Protein AF-J3P6S5-F1 (afdb_monomer)

Structure (mmCIF, N/CA/C/O backbone):
data_AF-J3P6S5-F1
#
_entry.id   AF-J3P6S5-F1
#
loop_
_atom_site.group_PDB
_atom_site.id
_atom_site.type_symbol
_atom_site.label_atom_id
_atom_site.label_alt_id
_atom_site.label_comp_id
_atom_site.label_asym_id
_atom_site.label_entity_id
_atom_site.label_seq_id
_atom_site.pdbx_PDB_ins_code
_atom_site.Cartn_x
_atom_site.Cartn_y
_atom_site.Cartn_z
_atom_site.occupancy
_atom_site.B_iso_or_equiv
_atom_site.auth_seq_id
_atom_site.auth_comp_id
_atom_site.auth_asym_id
_atom_site.auth_atom_id
_atom_site.pdbx_PDB_model_num
ATOM 1 N N . MET A 1 1 ? -46.035 31.798 -16.413 1.00 33.97 1 MET A N 1
ATOM 2 C CA . MET A 1 1 ? -45.509 31.320 -15.110 1.00 33.97 1 MET A CA 1
ATOM 3 C C . MET A 1 1 ? -45.349 29.802 -15.171 1.00 33.97 1 MET A C 1
ATOM 5 O O . MET A 1 1 ? -45.757 29.226 -16.171 1.00 33.97 1 MET A O 1
ATOM 9 N N . ALA A 1 2 ? -44.680 29.193 -14.188 1.00 35.84 2 ALA A N 1
ATOM 10 C CA . ALA A 1 2 ? -44.189 27.807 -14.228 1.00 35.84 2 ALA A CA 1
ATOM 11 C C . ALA A 1 2 ? -45.284 26.715 -14.305 1.00 35.84 2 ALA A C 1
ATOM 13 O O . ALA A 1 2 ? -46.442 26.973 -13.989 1.00 35.84 2 ALA A O 1
ATOM 14 N N . GLY A 1 3 ? -44.891 25.486 -14.673 1.00 32.38 3 GLY A N 1
ATOM 15 C CA . GLY A 1 3 ? -45.773 24.309 -14.707 1.00 32.38 3 GLY A CA 1
ATOM 16 C C . GLY A 1 3 ? -45.040 23.020 -15.103 1.00 32.38 3 GLY A C 1
ATOM 17 O O . GLY A 1 3 ? -45.041 22.636 -16.267 1.00 32.38 3 GLY A O 1
ATOM 18 N N . ASN A 1 4 ? -44.372 22.380 -14.140 1.00 37.88 4 ASN A N 1
ATOM 19 C CA . ASN A 1 4 ? -43.503 21.216 -14.348 1.00 37.88 4 ASN A CA 1
ATOM 20 C C . ASN A 1 4 ? -44.242 19.888 -14.646 1.00 37.88 4 ASN A C 1
ATOM 22 O O . ASN A 1 4 ? -45.211 19.548 -13.982 1.00 37.88 4 ASN A O 1
ATOM 26 N N . GLN A 1 5 ? -43.630 19.110 -15.548 1.00 38.53 5 GLN A N 1
ATOM 27 C CA . GLN A 1 5 ? -43.310 17.671 -15.445 1.00 38.53 5 GLN A CA 1
ATOM 28 C C . GLN A 1 5 ? -44.397 16.564 -15.360 1.00 38.53 5 GLN A C 1
ATOM 30 O O . GLN A 1 5 ? -45.197 16.457 -14.440 1.00 38.53 5 GLN A O 1
ATOM 35 N N . SER A 1 6 ? -44.219 15.612 -16.291 1.00 41.16 6 SER A N 1
ATOM 36 C CA . SER A 1 6 ? -44.275 14.143 -16.137 1.00 41.16 6 SER A CA 1
ATOM 37 C C . SER A 1 6 ? -45.521 13.462 -15.554 1.00 41.16 6 SER A C 1
ATOM 39 O O . SER A 1 6 ? -45.708 13.368 -14.341 1.00 41.16 6 SER A O 1
ATOM 41 N N . GLN A 1 7 ? -46.254 12.764 -16.428 1.00 39.69 7 GLN A N 1
ATOM 42 C CA . GLN A 1 7 ? -47.112 11.651 -16.029 1.00 39.69 7 GLN A CA 1
ATOM 43 C C . GLN A 1 7 ? -46.385 10.296 -16.097 1.00 39.69 7 GLN A C 1
ATOM 45 O O . GLN A 1 7 ? -46.046 9.812 -17.172 1.00 39.69 7 GLN A O 1
ATOM 50 N N . ARG A 1 8 ? -46.368 9.649 -14.926 1.00 37.25 8 ARG A N 1
ATOM 51 C CA . ARG A 1 8 ? -46.462 8.19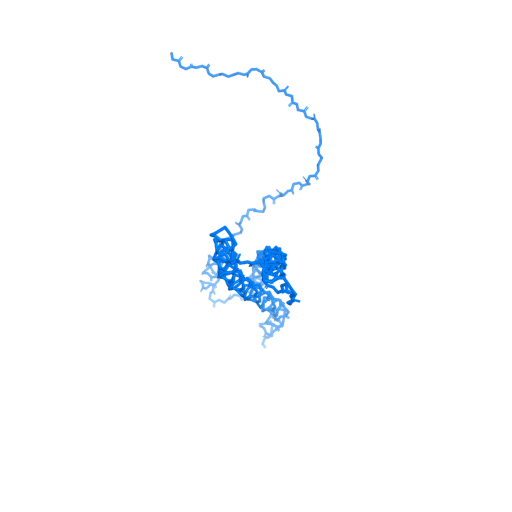9 -14.668 1.00 37.25 8 ARG A CA 1
ATOM 52 C C . ARG A 1 8 ? -45.214 7.297 -14.764 1.00 37.25 8 ARG A C 1
ATOM 54 O O . ARG A 1 8 ? -44.289 7.567 -15.522 1.00 37.25 8 ARG A O 1
ATOM 61 N N . PRO A 1 9 ? -45.188 6.226 -13.935 1.00 42.81 9 PRO A N 1
ATOM 62 C CA . PRO A 1 9 ? -43.968 5.507 -13.589 1.00 42.81 9 PRO A CA 1
ATOM 63 C C . PRO A 1 9 ? -43.770 4.224 -14.405 1.00 42.81 9 PRO A C 1
ATOM 65 O O . PRO A 1 9 ? -44.716 3.649 -14.945 1.00 42.81 9 PRO A O 1
ATOM 68 N N . ARG A 1 10 ? -42.541 3.703 -14.367 1.00 39.81 10 ARG A N 1
ATOM 69 C CA . ARG A 1 10 ? -42.271 2.266 -14.479 1.00 39.81 10 ARG A CA 1
ATOM 70 C C . ARG A 1 10 ? -41.490 1.840 -13.239 1.00 39.81 10 ARG A C 1
ATOM 72 O O . ARG A 1 10 ? -40.528 2.495 -12.860 1.00 39.81 10 ARG A O 1
ATOM 79 N N . HIS A 1 11 ? -41.972 0.792 -12.592 1.00 29.95 11 HIS A N 1
ATOM 80 C CA . HIS A 1 11 ? -41.479 0.234 -11.335 1.00 29.95 11 HIS A CA 1
ATOM 81 C C . HIS A 1 11 ? -41.239 -1.272 -11.547 1.00 29.95 11 HIS A C 1
ATOM 83 O O . HIS A 1 11 ? -41.754 -1.793 -12.537 1.00 29.95 11 HIS A O 1
ATOM 89 N N . VAL A 1 12 ? -40.562 -1.941 -1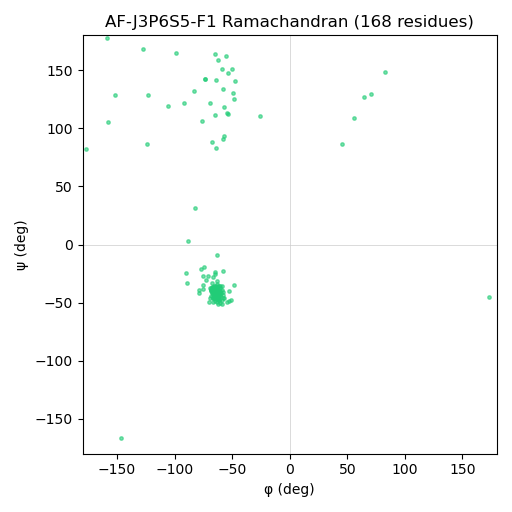0.595 1.00 40.75 12 VAL A N 1
ATOM 90 C CA . VAL A 1 12 ? -40.363 -3.414 -10.522 1.00 40.75 12 VAL A CA 1
ATOM 91 C C . VAL A 1 12 ? -39.410 -3.962 -11.613 1.00 40.75 12 VAL A C 1
ATOM 93 O O . VAL A 1 12 ? -39.599 -3.668 -12.786 1.00 40.75 12 VAL A O 1
ATOM 96 N N . GLU A 1 13 ? -38.365 -4.768 -11.386 1.00 34.19 13 GLU A N 1
ATOM 97 C CA . GLU A 1 13 ? -37.567 -5.242 -10.225 1.00 34.19 13 GLU A CA 1
ATOM 98 C C . GLU A 1 13 ? -36.196 -5.722 -10.803 1.00 34.19 13 GLU A C 1
ATOM 100 O O . GLU A 1 13 ? -36.025 -5.668 -12.020 1.00 34.19 13 GLU A O 1
ATOM 105 N N . SER A 1 14 ? -35.149 -6.197 -10.110 1.00 38.34 14 SER A N 1
ATOM 106 C CA . SER A 1 14 ? -34.817 -6.513 -8.697 1.00 38.34 14 SER A CA 1
ATOM 107 C C . SER A 1 14 ? -33.291 -6.196 -8.511 1.00 38.34 14 SER A C 1
ATOM 109 O O . SER A 1 14 ? -32.736 -5.527 -9.380 1.00 38.34 14 SER A O 1
ATOM 111 N N . SER A 1 15 ? -32.492 -6.557 -7.491 1.00 34.91 15 SER A N 1
ATOM 112 C CA . SER A 1 15 ? -32.623 -7.476 -6.347 1.00 34.91 15 SER A CA 1
ATOM 113 C C . SER A 1 15 ? -31.774 -7.051 -5.138 1.00 34.91 15 SER A C 1
ATOM 115 O O . SER A 1 15 ? -30.561 -6.900 -5.250 1.00 34.91 15 SER A O 1
ATOM 117 N N . VAL A 1 16 ? -32.425 -6.989 -3.973 1.00 38.12 16 VAL A N 1
ATOM 118 C CA . VAL A 1 16 ? -31.892 -7.346 -2.642 1.00 38.12 16 VAL A CA 1
ATOM 119 C C . VAL A 1 16 ? -30.485 -6.828 -2.280 1.00 38.12 16 VAL A C 1
ATOM 121 O O . VAL A 1 16 ? -29.503 -7.564 -2.284 1.00 38.12 16 VAL A O 1
ATOM 124 N N . LEU A 1 17 ? -30.441 -5.603 -1.757 1.00 31.17 17 LEU A N 1
ATOM 125 C CA . LEU A 1 17 ? -29.806 -5.393 -0.454 1.00 31.17 17 LEU A CA 1
ATOM 126 C C . LEU A 1 17 ? -30.953 -5.167 0.542 1.00 31.17 17 LEU A C 1
ATOM 128 O O . LEU A 1 17 ? -31.754 -4.257 0.310 1.00 31.17 17 LEU A O 1
ATOM 132 N N . PRO A 1 18 ? -31.120 -6.001 1.586 1.00 38.16 18 PRO A N 1
ATOM 133 C CA . PRO A 1 18 ? -32.135 -5.739 2.595 1.00 38.16 18 PRO A CA 1
ATOM 134 C C . PRO A 1 18 ? -31.773 -4.441 3.314 1.00 38.16 18 PRO A C 1
ATOM 136 O O . PRO A 1 18 ? -30.595 -4.180 3.545 1.00 38.16 18 PRO A O 1
ATOM 139 N N . ASN A 1 19 ? -32.799 -3.651 3.634 1.00 34.50 19 ASN A N 1
ATOM 140 C CA . ASN A 1 19 ? -32.717 -2.370 4.331 1.00 34.50 19 ASN A CA 1
ATOM 141 C C . ASN A 1 19 ? -31.476 -2.248 5.229 1.00 34.50 19 ASN A C 1
ATOM 143 O O . ASN A 1 19 ? -31.433 -2.836 6.313 1.00 34.50 19 ASN A O 1
ATOM 147 N N . LEU A 1 20 ? -30.539 -1.385 4.823 1.00 33.12 20 LEU A N 1
ATOM 148 C CA . LEU A 1 20 ? -29.822 -0.567 5.792 1.00 33.12 20 LEU A CA 1
ATOM 149 C C . LEU A 1 20 ? -30.901 0.216 6.537 1.00 33.12 20 LEU A C 1
ATOM 151 O O . LEU A 1 20 ? -31.353 1.270 6.088 1.00 33.12 20 LEU A O 1
ATOM 155 N N . LEU A 1 21 ? -31.373 -0.364 7.641 1.00 36.84 21 LEU A N 1
ATOM 156 C CA . LEU A 1 21 ? -32.022 0.400 8.684 1.00 36.84 21 LEU A CA 1
ATOM 157 C C . LEU A 1 21 ? -31.019 1.490 9.034 1.00 36.84 21 LEU A C 1
ATOM 159 O O . LEU A 1 21 ? -29.928 1.197 9.522 1.00 36.84 21 LEU A O 1
ATOM 163 N N . LEU A 1 22 ? -31.385 2.728 8.711 1.00 36.16 22 LEU A N 1
ATOM 164 C CA . LEU A 1 22 ? -30.780 3.904 9.302 1.00 36.16 22 LEU A CA 1
ATOM 165 C C . LEU A 1 22 ? -30.988 3.751 10.807 1.00 36.16 22 LEU A C 1
ATOM 167 O O . LEU A 1 22 ? -32.050 4.074 11.334 1.00 36.16 22 LEU A O 1
ATOM 171 N N . LEU A 1 23 ? -29.989 3.168 11.468 1.00 34.91 23 LEU A N 1
ATOM 172 C CA . LEU A 1 23 ? -29.754 3.399 12.876 1.00 34.91 23 LEU A CA 1
ATOM 173 C C . LEU A 1 23 ? -29.644 4.916 12.983 1.00 34.91 23 LEU A C 1
ATOM 175 O O . LEU A 1 23 ? -28.740 5.501 12.380 1.00 34.91 23 LEU A O 1
ATOM 179 N N . ASP A 1 24 ? -30.606 5.544 13.664 1.00 34.31 24 ASP A N 1
ATOM 180 C CA . ASP A 1 24 ? -30.452 6.937 14.069 1.00 34.31 24 ASP A CA 1
ATOM 181 C C . ASP A 1 24 ? -29.067 7.041 14.717 1.00 34.31 24 ASP A C 1
ATOM 183 O O . ASP A 1 24 ? -28.774 6.231 15.607 1.00 34.31 24 ASP A O 1
ATOM 187 N N . PRO A 1 25 ? -28.188 7.950 14.253 1.00 42.97 25 PRO A N 1
ATOM 188 C CA . PRO A 1 25 ? -26.887 8.104 14.871 1.00 42.97 25 PRO A CA 1
ATOM 189 C C . PRO A 1 25 ? -27.136 8.419 16.342 1.00 42.97 25 PRO A C 1
ATOM 191 O O . PRO A 1 25 ? -27.806 9.402 16.674 1.00 42.97 25 PRO A O 1
ATOM 194 N N . GLY A 1 26 ? -26.656 7.526 17.209 1.00 47.53 26 GLY A N 1
ATOM 195 C CA . GLY A 1 26 ? -26.774 7.695 18.648 1.00 47.53 26 GLY A CA 1
ATOM 196 C C . GLY A 1 26 ? -26.166 9.032 19.082 1.00 47.53 26 GLY A C 1
ATOM 197 O O . GLY A 1 26 ? -25.394 9.630 18.326 1.00 47.53 26 GLY A O 1
ATOM 198 N N . PRO A 1 27 ? -26.507 9.522 20.287 1.00 50.72 27 PRO A N 1
ATOM 199 C CA . PRO A 1 27 ? -25.874 10.718 20.826 1.00 50.72 27 PRO A CA 1
ATOM 200 C C . PRO A 1 27 ? -24.353 10.596 20.709 1.00 50.72 27 PRO A C 1
ATOM 202 O O . PRO A 1 27 ? -23.777 9.570 21.070 1.00 50.72 27 PRO A O 1
ATOM 205 N N . ASP A 1 28 ? -23.737 11.645 20.165 1.00 59.72 28 ASP A N 1
ATOM 206 C CA . ASP A 1 28 ? -22.310 11.680 19.853 1.00 59.72 28 ASP A CA 1
ATOM 207 C C . ASP A 1 28 ? -21.480 11.326 21.099 1.00 59.72 28 ASP A C 1
ATOM 209 O O . ASP A 1 28 ? -21.887 11.643 22.224 1.00 59.72 28 ASP A O 1
ATOM 213 N N . ARG A 1 29 ? -20.324 10.676 20.931 1.00 51.31 29 ARG A N 1
ATOM 214 C CA . ARG A 1 29 ? -19.553 10.095 22.050 1.00 51.31 29 ARG A CA 1
ATOM 215 C C . ARG A 1 29 ? -19.275 11.121 23.150 1.00 51.31 29 ARG A C 1
ATOM 217 O O . ARG A 1 29 ? -19.412 10.819 24.336 1.00 51.31 29 ARG A O 1
ATOM 224 N N . ASP A 1 30 ? -18.956 12.349 22.756 1.00 58.59 30 ASP A N 1
ATOM 225 C CA . ASP A 1 30 ? -18.713 13.457 23.678 1.00 58.59 30 ASP A CA 1
ATOM 226 C C . ASP A 1 30 ? -19.983 13.901 24.426 1.00 58.59 30 ASP A C 1
ATOM 228 O O . ASP A 1 30 ? -19.905 14.226 25.609 1.00 58.59 30 ASP A O 1
ATOM 232 N N . GLN A 1 31 ? -21.167 13.827 23.806 1.00 63.62 31 GLN A N 1
ATOM 233 C CA . GLN A 1 31 ? -22.447 14.124 24.465 1.00 63.62 31 GLN A CA 1
ATOM 234 C C . GLN A 1 31 ? -22.776 13.083 25.541 1.00 63.62 31 GLN A C 1
ATOM 236 O O . GLN A 1 31 ? -23.211 13.451 26.632 1.00 63.62 31 GLN A O 1
ATOM 241 N N . VAL A 1 32 ? -22.536 11.794 25.269 1.00 58.66 32 VAL A N 1
ATOM 242 C CA . VAL A 1 32 ? -22.726 10.713 26.255 1.00 58.66 32 VAL A CA 1
ATOM 243 C C . VAL A 1 32 ? -21.716 10.838 27.396 1.00 58.66 32 VAL A C 1
ATOM 245 O O . VAL A 1 32 ? -22.093 10.746 28.566 1.00 58.66 32 VAL A O 1
ATOM 248 N N . LEU A 1 33 ? -20.444 11.109 27.082 1.00 57.56 33 LEU A N 1
ATOM 249 C CA . LEU A 1 33 ? -19.400 11.332 28.084 1.00 57.56 33 LEU A CA 1
ATOM 250 C C . LEU A 1 33 ? -19.691 12.552 28.965 1.00 57.56 33 LEU A C 1
ATOM 252 O O . LEU A 1 33 ? -19.515 12.468 30.180 1.00 57.56 33 LEU A O 1
ATOM 256 N N . ASP A 1 34 ? -20.167 13.662 28.401 1.00 67.25 34 ASP A N 1
ATOM 257 C CA . ASP A 1 34 ? -20.557 14.842 29.178 1.00 67.25 34 ASP A CA 1
ATOM 258 C C . ASP A 1 34 ? -21.804 14.587 30.033 1.00 67.25 34 ASP A C 1
ATOM 260 O O . ASP A 1 34 ? -21.838 14.992 31.197 1.00 67.25 34 ASP A O 1
ATOM 264 N N . TRP A 1 35 ? -22.786 13.833 29.533 1.00 64.06 35 TRP A N 1
ATOM 265 C CA . TRP A 1 35 ? -23.955 13.431 30.322 1.00 64.06 35 TRP A CA 1
ATOM 266 C C . TRP A 1 35 ? -23.567 12.543 31.518 1.00 64.06 35 TRP A C 1
ATOM 268 O O . TRP A 1 35 ? -24.037 12.750 32.638 1.00 64.06 35 TRP A O 1
ATOM 278 N N . LEU A 1 36 ? -22.629 11.613 31.316 1.00 56.38 36 LEU A N 1
ATOM 279 C CA . LEU A 1 36 ? -22.093 10.746 32.370 1.00 56.38 36 LEU A CA 1
ATOM 280 C C . LEU A 1 36 ? -21.170 11.483 33.353 1.00 56.38 36 LEU A C 1
ATOM 282 O O . LEU A 1 36 ? -21.152 11.137 34.530 1.00 56.38 36 LEU A O 1
ATOM 286 N N . ARG A 1 37 ? -20.448 12.528 32.921 1.00 62.56 37 ARG A N 1
ATOM 287 C CA . ARG A 1 37 ? -19.674 13.418 33.816 1.00 62.56 37 ARG A CA 1
ATOM 288 C C . ARG A 1 37 ? -20.567 14.236 34.753 1.00 62.56 37 ARG A C 1
ATOM 290 O O . ARG A 1 37 ? -20.126 14.594 35.843 1.00 62.56 37 ARG A O 1
ATOM 297 N N . VAL A 1 38 ? -21.802 14.537 34.345 1.00 65.94 38 VAL A N 1
ATOM 298 C CA . VAL A 1 38 ? -22.798 15.233 35.183 1.00 65.94 38 VAL A CA 1
ATOM 299 C C . VAL A 1 38 ? -23.392 14.299 36.251 1.00 65.94 38 VAL A C 1
ATOM 301 O O . VAL A 1 38 ? -23.766 14.759 37.333 1.00 65.94 38 VAL A O 1
ATOM 304 N N . LEU A 1 39 ? -23.431 12.986 36.004 1.00 54.72 39 LEU A N 1
ATOM 305 C CA . LEU A 1 39 ? -23.877 11.988 36.979 1.00 54.72 39 LEU A CA 1
ATOM 306 C C . LEU A 1 39 ? -22.793 11.733 38.040 1.00 54.72 39 LEU A C 1
ATOM 308 O O . LEU A 1 39 ? -21.800 11.052 37.806 1.00 54.72 39 LEU A O 1
ATOM 312 N N . SER A 1 40 ? -23.018 12.242 39.256 1.00 49.38 40 SER A N 1
ATOM 313 C CA . SER A 1 40 ? -22.037 12.232 40.362 1.00 49.38 40 SER A CA 1
ATOM 314 C C . SER A 1 40 ? -21.624 10.840 40.873 1.00 49.38 40 SER A C 1
ATOM 316 O O . SER A 1 40 ? -20.702 10.728 41.679 1.00 49.38 40 SER A O 1
ATOM 318 N N . SER A 1 41 ? -22.299 9.786 40.418 1.00 57.72 41 SER A N 1
ATOM 319 C CA . SER A 1 41 ? -21.928 8.384 40.610 1.00 57.72 41 SER A CA 1
ATOM 320 C C . SER A 1 41 ? -22.615 7.549 39.516 1.00 57.72 41 SER A C 1
ATOM 322 O O . SER A 1 41 ? -23.833 7.369 39.607 1.00 57.72 41 SER A O 1
ATOM 324 N N . PRO A 1 42 ? -21.903 7.060 38.482 1.00 61.84 42 PRO A N 1
ATOM 325 C CA . PRO A 1 42 ? -22.527 6.296 37.406 1.00 61.84 42 PRO A CA 1
ATOM 326 C C . PRO A 1 42 ? -22.994 4.939 37.937 1.00 61.84 42 PRO A C 1
ATOM 328 O O . PRO A 1 42 ? -22.194 4.149 38.454 1.00 61.84 42 PRO A O 1
ATOM 331 N N . SER A 1 43 ? -24.291 4.661 37.805 1.00 70.00 43 SER A N 1
ATOM 332 C CA . SER A 1 43 ? -24.864 3.368 38.171 1.00 70.00 43 SER A CA 1
ATOM 333 C C . SER A 1 43 ? -24.256 2.255 37.301 1.00 70.00 43 SER A C 1
ATOM 335 O O . SER A 1 43 ? -23.762 2.527 36.203 1.00 70.00 43 SER A O 1
ATOM 337 N N . PRO A 1 44 ? -24.296 0.978 37.725 1.00 68.44 44 PRO A N 1
ATOM 338 C CA . PRO A 1 44 ? -23.812 -0.123 36.887 1.00 68.44 44 PRO A CA 1
ATOM 339 C C . PRO A 1 44 ? -24.534 -0.210 35.528 1.00 68.44 44 PRO A C 1
ATOM 341 O O . PRO A 1 44 ? -23.967 -0.735 34.575 1.00 68.44 44 PRO A O 1
ATOM 344 N N . ASN A 1 45 ? -25.751 0.339 35.413 1.00 72.19 45 ASN A N 1
ATOM 345 C CA . ASN A 1 45 ? -26.481 0.421 34.149 1.00 72.19 45 ASN A CA 1
ATOM 346 C C . ASN A 1 45 ? -25.920 1.524 33.230 1.00 72.19 45 ASN A C 1
ATOM 348 O O . ASN A 1 45 ? -25.775 1.309 32.031 1.00 72.19 45 ASN A O 1
ATOM 352 N N . ASP A 1 46 ? -25.524 2.667 33.797 1.00 68.19 46 ASP A N 1
ATOM 353 C CA . ASP A 1 46 ? -24.891 3.770 33.057 1.00 68.19 46 ASP A CA 1
ATOM 354 C C . ASP A 1 46 ? -23.493 3.367 32.554 1.00 68.19 46 ASP A C 1
ATOM 356 O O . ASP A 1 46 ? -23.100 3.690 31.435 1.00 68.19 46 ASP A O 1
ATOM 360 N N . GLN A 1 47 ? -22.757 2.588 33.358 1.00 68.56 47 GLN A N 1
ATOM 361 C CA . GLN A 1 47 ? -21.467 2.008 32.965 1.00 68.56 47 GLN A CA 1
ATOM 362 C C . GLN A 1 47 ? -21.616 0.969 31.842 1.00 68.56 47 GLN A C 1
ATOM 364 O O . GLN A 1 47 ? -20.779 0.923 30.943 1.00 68.56 47 GLN A O 1
ATOM 369 N N . LEU A 1 48 ? -22.687 0.164 31.864 1.00 72.44 48 LEU A N 1
ATOM 370 C CA . LEU A 1 48 ? -23.008 -0.766 30.779 1.00 72.44 48 LEU A CA 1
ATOM 371 C C . LEU A 1 48 ? -23.387 -0.020 29.491 1.00 72.44 48 LEU A C 1
ATOM 373 O O . LEU A 1 48 ? -22.933 -0.407 28.418 1.00 72.44 48 LEU A O 1
ATOM 377 N N . GLN A 1 49 ? -24.173 1.057 29.583 1.00 71.88 49 GLN A N 1
ATOM 378 C CA . GLN A 1 49 ? -24.493 1.889 28.420 1.00 71.88 49 GLN A CA 1
ATOM 379 C C . GLN A 1 49 ? -23.240 2.538 27.824 1.00 71.88 49 GLN A C 1
ATOM 381 O O . GLN A 1 49 ? -23.062 2.458 26.612 1.00 71.88 49 GLN A O 1
ATOM 386 N N . LEU A 1 50 ? -22.343 3.100 28.646 1.00 72.31 50 LEU A N 1
ATOM 387 C CA . LEU A 1 50 ? -21.055 3.616 28.168 1.00 72.31 50 LEU A CA 1
ATOM 388 C C . LEU A 1 50 ? -20.274 2.538 27.405 1.00 72.31 50 LEU A C 1
ATOM 390 O O . LEU A 1 50 ? -19.852 2.787 26.283 1.00 72.31 50 LEU A O 1
ATOM 394 N N . ALA A 1 51 ? -20.131 1.339 27.978 1.00 70.56 51 ALA A N 1
ATOM 395 C CA . ALA A 1 51 ? -19.398 0.248 27.338 1.00 70.56 51 ALA A CA 1
ATOM 396 C C . ALA A 1 51 ? -20.026 -0.181 25.997 1.00 70.56 51 ALA A C 1
ATOM 398 O O . ALA A 1 51 ? -19.301 -0.497 25.060 1.00 70.56 51 ALA A O 1
ATOM 399 N N . LEU A 1 52 ? -21.359 -0.160 25.874 1.00 77.06 52 LEU A N 1
ATOM 400 C CA . LEU A 1 52 ? -22.051 -0.443 24.610 1.00 77.06 52 LEU A CA 1
ATOM 401 C C . LEU A 1 52 ? -21.820 0.652 23.555 1.00 77.06 52 LEU A C 1
ATOM 403 O O . LEU A 1 52 ? -21.628 0.324 22.386 1.00 77.06 52 LEU A O 1
ATOM 407 N N . TYR A 1 53 ? -21.791 1.931 23.949 1.00 77.00 53 TYR A N 1
ATOM 408 C CA . TYR A 1 53 ? -21.424 3.026 23.042 1.00 77.00 53 TYR A CA 1
ATOM 409 C C . TYR A 1 53 ? -19.947 2.963 22.628 1.00 77.00 53 TYR A C 1
ATOM 411 O O . TYR A 1 53 ? -19.645 3.156 21.456 1.00 77.00 53 TYR A O 1
ATOM 419 N N . GLU A 1 54 ? -19.034 2.648 23.553 1.00 73.31 54 GLU A N 1
ATOM 420 C CA . GLU A 1 54 ? -17.608 2.466 23.249 1.00 73.31 54 GLU A CA 1
ATOM 421 C C . GLU A 1 54 ? -17.379 1.290 22.285 1.00 73.31 54 GLU A C 1
ATOM 423 O O . GLU A 1 54 ? -16.576 1.416 21.366 1.00 73.31 54 GLU A O 1
ATOM 428 N N . VAL A 1 55 ? -18.115 0.180 22.423 1.00 76.62 55 VAL A N 1
ATOM 429 C CA . VAL A 1 55 ? -18.074 -0.931 21.452 1.00 76.62 55 VAL A CA 1
ATOM 430 C C . VAL A 1 55 ? -18.592 -0.494 20.078 1.00 76.62 55 VAL A C 1
ATOM 432 O O . VAL A 1 55 ? -17.919 -0.749 19.086 1.00 76.62 55 VAL A O 1
ATOM 435 N N . ALA A 1 56 ? -19.730 0.204 20.000 1.00 77.00 56 ALA A N 1
ATOM 436 C CA . ALA A 1 56 ? -20.293 0.651 18.721 1.00 77.00 56 ALA A CA 1
ATOM 437 C C . ALA A 1 56 ? -19.392 1.665 17.978 1.00 77.00 56 ALA A C 1
ATOM 439 O O . ALA A 1 56 ? -19.288 1.619 16.752 1.00 77.00 56 ALA A O 1
ATOM 440 N N . ASP A 1 57 ? -18.717 2.556 18.713 1.00 78.94 57 ASP A N 1
ATOM 441 C CA . ASP A 1 57 ? -17.723 3.499 18.178 1.00 78.94 57 ASP A CA 1
ATOM 442 C C . ASP A 1 57 ? -16.485 2.758 17.632 1.00 78.94 57 ASP A C 1
ATOM 444 O O . ASP A 1 57 ? -16.027 3.021 16.517 1.00 78.94 57 ASP A O 1
ATOM 448 N N . LEU A 1 58 ? -15.992 1.755 18.370 1.00 73.25 58 LEU A N 1
ATOM 449 C CA . LEU A 1 58 ? -14.877 0.904 17.944 1.00 73.25 58 LEU A CA 1
ATOM 450 C C . LEU A 1 58 ? -15.230 0.043 16.716 1.00 73.25 58 LEU A C 1
ATOM 452 O O . LEU A 1 58 ? -14.410 -0.054 15.807 1.00 73.25 58 LEU A O 1
ATOM 456 N N . GLU A 1 59 ? -16.443 -0.515 16.628 1.00 78.38 59 GLU A N 1
ATOM 457 C CA . GLU A 1 59 ? -16.925 -1.257 15.447 1.00 78.38 59 GLU A CA 1
ATOM 458 C C . GLU A 1 59 ? -17.022 -0.357 14.198 1.00 78.38 59 GLU A C 1
ATOM 460 O O . GLU A 1 59 ? -16.609 -0.744 13.099 1.00 78.38 59 GLU A O 1
ATOM 465 N N . ALA A 1 60 ? -17.526 0.874 14.349 1.00 78.75 60 ALA A N 1
ATOM 466 C CA . ALA A 1 60 ? -17.591 1.843 13.254 1.00 78.75 60 ALA A CA 1
ATOM 467 C C . ALA A 1 60 ? -16.188 2.254 12.768 1.00 78.75 60 ALA A C 1
ATOM 469 O O . ALA A 1 60 ? -15.939 2.334 11.559 1.00 78.75 60 ALA A O 1
ATOM 470 N N . ARG A 1 61 ? -15.253 2.462 13.703 1.00 78.88 61 ARG A N 1
ATOM 471 C CA . ARG A 1 61 ? -13.855 2.793 13.405 1.00 78.88 61 ARG A CA 1
ATOM 472 C C . ARG A 1 61 ? -13.092 1.619 12.785 1.00 78.88 61 ARG A C 1
ATOM 474 O O . ARG A 1 61 ? -12.320 1.837 11.851 1.00 78.88 61 ARG A O 1
ATOM 481 N N . GLU A 1 62 ? -13.349 0.382 13.214 1.00 81.12 62 GLU A N 1
ATOM 482 C CA . GLU A 1 62 ? -12.797 -0.827 12.587 1.00 81.12 62 GLU A CA 1
ATOM 483 C C . GLU A 1 62 ? -13.181 -0.889 11.100 1.00 81.12 62 GLU A C 1
ATOM 485 O O . GLU A 1 62 ? -12.315 -1.084 10.243 1.00 81.12 62 GLU A O 1
ATOM 490 N N . ALA A 1 63 ? -14.452 -0.640 10.765 1.00 80.06 63 ALA A N 1
ATOM 491 C CA . ALA A 1 63 ? -14.916 -0.629 9.378 1.00 80.06 63 ALA A CA 1
ATOM 492 C C . ALA A 1 63 ? -14.206 0.438 8.514 1.00 80.06 63 ALA A C 1
ATOM 494 O O . ALA A 1 63 ? -13.840 0.157 7.366 1.00 80.06 63 ALA A O 1
ATOM 495 N N . GLU A 1 64 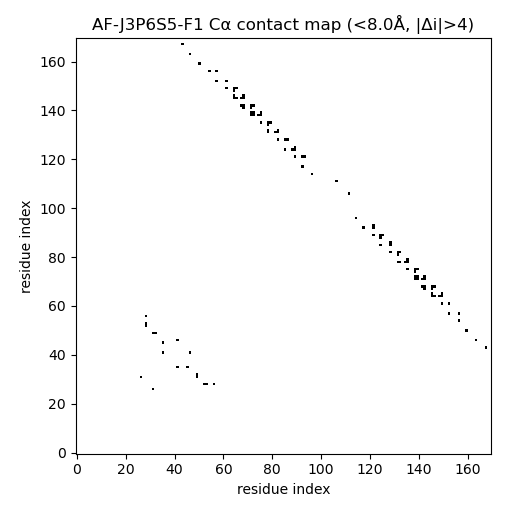? -13.953 1.638 9.054 1.00 87.25 64 GLU A N 1
ATOM 496 C CA . GLU A 1 64 ? -13.172 2.678 8.365 1.00 87.25 64 GLU A CA 1
ATOM 497 C C . GLU A 1 64 ? -11.712 2.243 8.152 1.00 87.25 64 GLU A C 1
ATOM 499 O O . GLU A 1 64 ? -11.180 2.332 7.038 1.00 87.25 64 GLU A O 1
ATOM 504 N N . LEU A 1 65 ? -11.055 1.733 9.196 1.00 80.50 65 LEU A N 1
ATOM 505 C CA . LEU A 1 65 ? -9.659 1.300 9.134 1.00 80.50 65 LEU A CA 1
ATOM 506 C C . LEU A 1 65 ? -9.473 0.102 8.186 1.00 80.50 65 LEU A C 1
ATOM 508 O O . LEU A 1 65 ? -8.496 0.055 7.431 1.00 80.50 65 LEU A O 1
ATOM 512 N N . LEU A 1 66 ? -10.431 -0.828 8.137 1.00 86.12 66 LEU A N 1
ATOM 513 C CA . LEU A 1 66 ? -10.468 -1.917 7.157 1.00 86.12 66 LEU A CA 1
ATOM 514 C C . LEU A 1 66 ? -10.652 -1.394 5.724 1.00 86.12 66 LEU A C 1
ATOM 516 O O . LEU A 1 66 ? -9.987 -1.870 4.801 1.00 86.12 66 LEU A O 1
ATOM 520 N N . ALA A 1 67 ? -11.494 -0.382 5.499 1.00 86.62 67 ALA A N 1
ATOM 521 C CA . ALA A 1 67 ? -11.608 0.249 4.183 1.00 86.62 67 ALA A CA 1
ATOM 522 C C . ALA A 1 67 ? -10.287 0.927 3.760 1.00 86.62 67 ALA A C 1
ATOM 524 O O . ALA A 1 67 ? -9.842 0.775 2.616 1.00 86.62 67 ALA A O 1
ATOM 525 N N . ARG A 1 68 ? -9.610 1.611 4.693 1.00 81.38 68 ARG A N 1
ATOM 526 C CA . ARG A 1 68 ? -8.312 2.269 4.464 1.00 81.38 68 ARG A CA 1
ATOM 527 C C . ARG A 1 68 ? -7.185 1.269 4.186 1.00 81.38 68 ARG A C 1
ATOM 529 O O . ARG A 1 68 ? -6.459 1.444 3.206 1.00 81.38 68 ARG A O 1
ATOM 536 N N . THR A 1 69 ? -7.059 0.189 4.961 1.00 87.00 69 THR A N 1
ATOM 537 C CA . THR A 1 69 ? -6.043 -0.861 4.724 1.00 87.00 69 THR A CA 1
ATOM 538 C C . THR A 1 69 ? -6.257 -1.598 3.398 1.00 87.00 69 THR A C 1
ATOM 540 O O . THR A 1 69 ? -5.278 -1.874 2.694 1.00 87.00 69 THR A O 1
ATOM 543 N N . ASN A 1 70 ? -7.508 -1.862 3.006 1.00 88.12 70 ASN A N 1
ATOM 544 C CA . ASN A 1 70 ? -7.842 -2.454 1.708 1.00 88.12 70 ASN A CA 1
ATOM 545 C C . ASN A 1 70 ? -7.494 -1.514 0.539 1.00 88.12 70 ASN A C 1
ATOM 547 O O . ASN A 1 70 ? -6.831 -1.935 -0.411 1.00 88.12 70 ASN A O 1
ATOM 551 N N . SER A 1 71 ? -7.856 -0.230 0.635 1.00 87.56 71 SER A N 1
ATOM 552 C CA . SER A 1 71 ? -7.518 0.795 -0.367 1.00 87.56 71 SER A CA 1
ATOM 553 C C . SER A 1 71 ? -6.000 0.979 -0.533 1.00 87.56 71 SER A C 1
ATOM 555 O O . SER A 1 71 ? -5.473 0.977 -1.654 1.00 87.56 71 SER A O 1
ATOM 557 N N . ALA A 1 72 ? -5.262 1.038 0.581 1.00 80.75 72 ALA A N 1
ATOM 558 C CA . ALA A 1 72 ? -3.803 1.099 0.568 1.00 80.75 72 ALA A CA 1
ATOM 559 C C . ALA A 1 72 ? -3.185 -0.175 -0.038 1.00 80.75 72 ALA A C 1
ATOM 561 O O . ALA A 1 72 ? -2.247 -0.089 -0.828 1.00 80.75 72 ALA A O 1
ATOM 562 N N . SER A 1 73 ? -3.737 -1.359 0.254 1.00 87.44 73 SER A N 1
ATOM 563 C CA . SER A 1 73 ? -3.268 -2.633 -0.314 1.00 87.44 73 SER A CA 1
ATOM 564 C C . SER A 1 73 ? -3.490 -2.726 -1.828 1.00 87.44 73 SER A C 1
ATOM 566 O O . SER A 1 73 ? -2.590 -3.166 -2.544 1.00 87.44 73 SER A O 1
ATOM 568 N N . ALA A 1 74 ? -4.634 -2.254 -2.334 1.00 89.94 74 ALA A N 1
ATOM 569 C CA . ALA A 1 74 ? -4.883 -2.143 -3.773 1.00 89.94 74 ALA A CA 1
ATOM 570 C C . ALA A 1 74 ? -3.904 -1.159 -4.443 1.00 89.94 74 ALA A C 1
ATOM 572 O O . ALA A 1 74 ? -3.323 -1.467 -5.484 1.00 89.94 74 ALA A O 1
ATOM 573 N N . SER A 1 75 ? -3.646 -0.014 -3.803 1.00 88.94 75 SER A N 1
ATOM 574 C CA . SER A 1 75 ? -2.672 0.981 -4.275 1.00 88.94 75 SER A CA 1
ATOM 575 C C . SER A 1 75 ? -1.243 0.420 -4.327 1.00 88.94 75 SER A C 1
ATOM 577 O O . SER A 1 75 ? -0.524 0.646 -5.298 1.00 88.94 75 SER A O 1
ATOM 579 N N . ILE A 1 76 ? -0.841 -0.364 -3.320 1.00 90.12 76 ILE A N 1
ATOM 580 C CA . ILE A 1 76 ? 0.451 -1.068 -3.272 1.00 90.12 76 ILE A CA 1
ATOM 581 C C . ILE A 1 76 ? 0.584 -2.074 -4.423 1.00 90.12 76 ILE A C 1
ATOM 583 O O . ILE A 1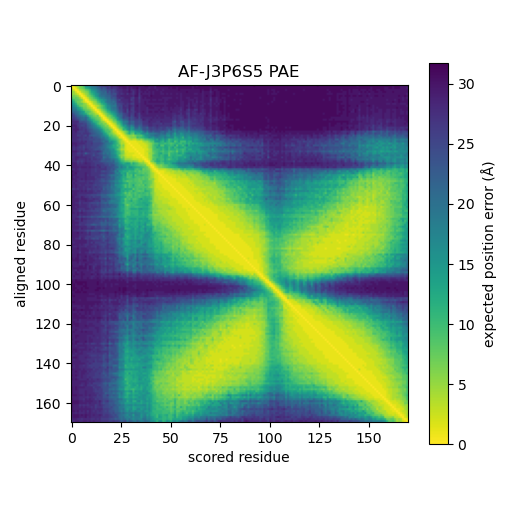 76 ? 1.658 -2.163 -5.019 1.00 90.12 76 ILE A O 1
ATOM 587 N N . ALA A 1 77 ? -0.478 -2.816 -4.755 1.00 91.44 77 ALA A N 1
ATOM 588 C CA . ALA A 1 77 ? -0.462 -3.760 -5.873 1.00 91.44 77 ALA A CA 1
ATOM 589 C C . ALA A 1 77 ? -0.216 -3.039 -7.211 1.00 91.44 77 ALA A C 1
ATOM 591 O O . ALA A 1 77 ? 0.742 -3.366 -7.910 1.00 91.44 77 ALA A O 1
ATOM 592 N N . VAL A 1 78 ? -0.990 -1.984 -7.501 1.00 95.44 78 VAL A N 1
ATOM 593 C CA . VAL A 1 78 ? -0.830 -1.171 -8.722 1.00 95.44 78 VAL A CA 1
ATOM 594 C C . VAL A 1 78 ? 0.576 -0.569 -8.816 1.00 95.44 78 VAL A C 1
ATOM 596 O O . VAL A 1 78 ? 1.223 -0.679 -9.854 1.00 95.44 78 VAL A O 1
ATOM 599 N N . LEU A 1 79 ? 1.098 0.010 -7.728 1.00 87.62 79 LEU A N 1
ATOM 600 C CA . LEU A 1 79 ? 2.444 0.594 -7.715 1.00 87.62 79 LEU A CA 1
ATOM 601 C C . LEU A 1 79 ? 3.545 -0.449 -7.962 1.00 87.62 79 LEU A C 1
ATOM 603 O O . LEU A 1 79 ? 4.549 -0.137 -8.600 1.00 87.62 79 LEU A O 1
ATOM 607 N N . ARG A 1 80 ? 3.376 -1.692 -7.492 1.00 93.62 80 ARG A N 1
ATOM 608 C CA . ARG A 1 80 ? 4.331 -2.782 -7.758 1.00 93.62 80 ARG A CA 1
ATOM 609 C C . ARG A 1 80 ? 4.319 -3.197 -9.229 1.00 93.62 80 ARG A C 1
ATOM 611 O O . ARG A 1 80 ? 5.398 -3.378 -9.795 1.00 93.62 80 ARG A O 1
ATOM 618 N N . ASP A 1 81 ? 3.148 -3.258 -9.857 1.00 94.88 81 ASP A N 1
ATOM 619 C CA . ASP A 1 81 ? 3.019 -3.534 -11.292 1.00 94.88 81 ASP A CA 1
ATOM 620 C C . ASP A 1 81 ? 3.606 -2.390 -12.146 1.00 94.88 81 ASP A C 1
ATOM 622 O O . ASP A 1 81 ? 4.365 -2.644 -13.085 1.00 94.88 81 ASP A O 1
ATOM 626 N N . GLU A 1 82 ? 3.359 -1.125 -11.780 1.00 91.94 82 GLU A N 1
ATOM 627 C CA . GLU A 1 82 ? 3.959 0.054 -12.429 1.00 91.94 82 GLU A CA 1
ATOM 628 C C . GLU A 1 82 ? 5.495 0.068 -12.307 1.00 91.94 82 GLU A C 1
ATOM 630 O O . GLU A 1 82 ? 6.199 0.353 -13.285 1.00 91.94 82 GLU A O 1
ATOM 635 N N . ILE A 1 83 ? 6.042 -0.283 -11.135 1.00 91.50 83 ILE A N 1
ATOM 636 C CA . ILE A 1 83 ? 7.493 -0.413 -10.916 1.00 91.50 83 ILE A CA 1
ATOM 637 C C . ILE A 1 83 ? 8.067 -1.559 -11.755 1.00 91.50 83 ILE A C 1
ATOM 639 O O . ILE A 1 83 ? 9.109 -1.376 -12.390 1.00 91.50 83 ILE A O 1
ATOM 643 N N . ALA A 1 84 ? 7.408 -2.720 -11.803 1.00 91.69 84 ALA A N 1
ATOM 644 C CA . ALA A 1 84 ? 7.851 -3.862 -12.602 1.00 91.69 84 ALA A CA 1
ATOM 645 C C . ALA A 1 84 ? 7.864 -3.528 -14.105 1.00 91.69 84 ALA A C 1
ATOM 647 O O . ALA A 1 84 ? 8.869 -3.765 -14.784 1.00 91.69 84 ALA A O 1
ATOM 648 N N . ALA A 1 85 ? 6.802 -2.894 -14.612 1.00 92.06 85 ALA A N 1
ATOM 649 C CA . ALA A 1 85 ? 6.714 -2.439 -15.996 1.00 92.06 85 ALA A CA 1
ATOM 650 C C . ALA A 1 85 ? 7.791 -1.390 -16.328 1.00 92.06 85 ALA A C 1
ATOM 652 O O . ALA A 1 85 ? 8.477 -1.503 -17.346 1.00 92.06 85 ALA A O 1
ATOM 653 N N . THR A 1 86 ? 7.997 -0.399 -15.455 1.00 88.88 86 THR A N 1
ATOM 654 C CA . THR A 1 86 ? 9.020 0.648 -15.642 1.00 88.88 86 THR A CA 1
ATOM 655 C C . THR A 1 86 ? 10.434 0.060 -15.630 1.00 88.88 86 THR A C 1
ATOM 657 O O . THR A 1 86 ? 11.238 0.371 -16.510 1.00 88.88 86 THR A O 1
ATOM 660 N N . SER A 1 87 ? 10.716 -0.864 -14.706 1.00 89.00 87 SER A N 1
ATOM 661 C CA . SER A 1 87 ? 11.988 -1.601 -14.633 1.00 89.00 87 SER A CA 1
ATOM 662 C C . SER A 1 87 ? 12.243 -2.425 -15.900 1.00 89.00 87 SER A C 1
ATOM 664 O O . SER A 1 87 ? 13.356 -2.437 -16.425 1.00 89.00 87 SER A O 1
ATOM 666 N N . GLY A 1 88 ? 11.203 -3.077 -16.435 1.00 88.81 88 GLY A N 1
ATOM 667 C CA . GLY A 1 88 ? 11.267 -3.803 -17.704 1.00 88.81 88 GLY A CA 1
ATOM 668 C C . GLY A 1 88 ? 11.610 -2.896 -18.888 1.00 88.81 88 GLY A C 1
ATOM 669 O O . GLY A 1 88 ? 12.464 -3.250 -19.699 1.00 88.81 88 GLY A O 1
ATOM 670 N N . ARG A 1 89 ? 11.010 -1.699 -18.963 1.00 88.00 89 ARG A N 1
ATOM 671 C CA . ARG A 1 89 ? 11.300 -0.707 -20.018 1.00 88.00 89 ARG A CA 1
ATOM 672 C C . ARG A 1 89 ? 12.739 -0.195 -19.950 1.00 88.00 89 ARG A C 1
ATOM 674 O O . ARG A 1 89 ? 13.385 -0.122 -20.991 1.00 88.00 89 ARG A O 1
ATOM 681 N N . ILE A 1 90 ? 13.256 0.081 -18.749 1.00 86.12 90 ILE A N 1
ATOM 682 C CA . ILE A 1 90 ? 14.667 0.457 -18.541 1.00 86.12 90 ILE A CA 1
ATOM 683 C C . ILE A 1 90 ? 15.590 -0.661 -19.045 1.00 86.12 90 ILE A C 1
ATOM 685 O O . ILE A 1 90 ? 16.430 -0.414 -19.902 1.00 86.12 90 ILE A O 1
ATOM 689 N N . ARG A 1 91 ? 15.358 -1.913 -18.623 1.00 86.62 91 ARG A N 1
ATOM 690 C CA . ARG A 1 91 ? 16.165 -3.069 -19.050 1.00 86.62 91 ARG A CA 1
ATOM 691 C C . ARG A 1 91 ? 16.168 -3.281 -20.570 1.00 86.62 91 ARG A C 1
ATOM 693 O O . ARG A 1 91 ? 17.185 -3.680 -21.132 1.00 86.62 91 ARG A O 1
ATOM 700 N N . VAL A 1 92 ? 15.044 -3.018 -21.241 1.00 85.06 92 VAL A N 1
ATOM 701 C CA . VAL A 1 92 ? 14.951 -3.074 -22.709 1.00 85.06 92 VAL A CA 1
ATOM 702 C C . VAL A 1 92 ? 15.764 -1.947 -23.357 1.00 85.06 92 VAL A C 1
ATOM 704 O O . VAL A 1 92 ? 16.521 -2.222 -24.286 1.00 85.06 92 VAL A O 1
ATOM 707 N N . LEU A 1 93 ? 15.679 -0.711 -22.852 1.00 80.75 93 LEU A N 1
ATOM 708 C CA . LEU A 1 93 ? 16.497 0.406 -23.344 1.00 80.75 93 LEU A CA 1
ATOM 709 C C . LEU A 1 93 ? 17.997 0.155 -23.153 1.00 80.75 93 LEU A C 1
ATOM 711 O O . LEU A 1 93 ? 18.766 0.397 -24.081 1.00 80.75 93 LEU A O 1
ATOM 715 N N . ASP A 1 94 ? 18.400 -0.384 -22.005 1.00 76.88 94 ASP A N 1
ATOM 716 C CA . ASP A 1 94 ? 19.800 -0.707 -21.726 1.00 76.88 94 ASP A CA 1
ATOM 717 C C . ASP A 1 94 ? 20.309 -1.817 -22.665 1.00 76.88 94 ASP A C 1
ATOM 719 O O . ASP A 1 94 ? 21.404 -1.701 -23.212 1.00 76.88 94 ASP A O 1
ATOM 723 N N . SER A 1 95 ? 19.484 -2.822 -22.994 1.00 74.69 95 SER A N 1
ATOM 724 C CA . SER A 1 95 ? 19.862 -3.863 -23.968 1.00 74.69 95 SER A CA 1
ATOM 725 C C . SER A 1 95 ? 20.066 -3.348 -25.405 1.00 74.69 95 SER A C 1
ATOM 727 O O . SER A 1 95 ? 20.842 -3.934 -26.158 1.00 74.69 95 SER A O 1
ATOM 729 N N . TYR A 1 96 ? 19.438 -2.226 -25.788 1.00 68.62 96 TYR A N 1
ATOM 730 C CA . TYR A 1 96 ? 19.735 -1.544 -27.058 1.00 68.62 96 TYR A CA 1
ATOM 731 C C . TYR A 1 96 ? 21.068 -0.777 -27.031 1.00 68.62 96 TYR A C 1
ATOM 733 O O . TYR A 1 96 ? 21.618 -0.472 -28.090 1.00 68.62 96 TYR A O 1
ATOM 741 N N . VAL A 1 97 ? 21.597 -0.466 -25.843 1.00 64.25 97 VAL A N 1
ATOM 742 C CA . VAL A 1 97 ? 22.913 0.163 -25.649 1.00 64.25 97 VAL A CA 1
ATOM 743 C C . VAL A 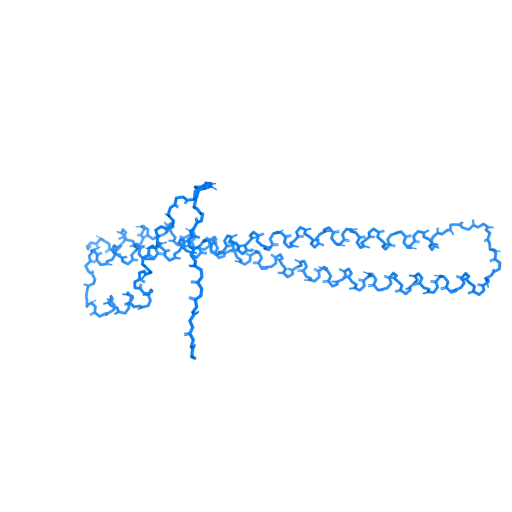1 97 ? 24.020 -0.897 -25.527 1.00 64.25 97 VAL A C 1
ATOM 745 O O . VAL A 1 97 ? 25.128 -0.672 -26.009 1.00 64.25 97 VAL A O 1
ATOM 748 N N . GLU A 1 98 ? 23.721 -2.067 -24.958 1.00 59.00 98 GLU A N 1
ATOM 749 C CA . GLU A 1 98 ? 24.649 -3.193 -24.750 1.00 59.00 98 GLU A CA 1
ATOM 750 C C . GLU A 1 98 ? 24.855 -4.110 -25.978 1.00 59.00 98 GLU A C 1
ATOM 752 O O . GLU A 1 98 ? 25.121 -5.300 -25.819 1.00 59.00 98 GLU A O 1
ATOM 757 N N . ILE A 1 99 ? 24.777 -3.604 -27.217 1.00 56.25 99 ILE A N 1
ATOM 758 C CA . ILE A 1 99 ? 25.118 -4.419 -28.402 1.00 56.25 99 ILE A CA 1
ATOM 759 C C . ILE A 1 99 ? 26.622 -4.775 -28.345 1.00 56.25 99 ILE A C 1
ATOM 761 O O . ILE A 1 99 ? 27.455 -3.876 -28.516 1.00 56.25 99 ILE A O 1
ATOM 765 N N . PRO A 1 100 ? 27.016 -6.050 -28.127 1.00 44.47 100 PRO A N 1
ATOM 766 C CA . PRO A 1 100 ? 28.419 -6.402 -27.941 1.00 44.47 100 PRO A CA 1
ATOM 767 C C . PRO A 1 100 ? 29.168 -6.324 -29.273 1.00 44.47 100 PRO A C 1
ATOM 769 O O . PRO A 1 100 ? 28.627 -6.662 -30.324 1.00 44.47 100 PRO A O 1
ATOM 772 N N . GLY A 1 101 ? 30.416 -5.854 -29.220 1.00 50.34 101 GLY A N 1
ATOM 773 C CA . GLY A 1 101 ? 31.176 -5.361 -30.370 1.00 50.34 101 GLY A CA 1
ATOM 774 C C . GLY A 1 101 ? 31.235 -6.249 -31.624 1.00 50.34 101 GLY A C 1
ATOM 775 O O . GLY A 1 101 ? 31.240 -7.474 -31.570 1.00 50.34 101 GLY A O 1
ATOM 776 N N . GLY A 1 102 ? 31.378 -5.591 -32.778 1.00 45.25 102 GLY A N 1
ATOM 777 C CA . GLY A 1 102 ? 31.693 -6.258 -34.046 1.00 45.25 102 GLY A CA 1
ATOM 778 C C . GLY A 1 102 ? 31.647 -5.322 -35.250 1.00 45.25 102 GLY A C 1
ATOM 779 O O . GLY A 1 102 ? 32.580 -5.290 -36.045 1.00 45.25 102 GLY A O 1
ATOM 780 N N . TYR A 1 103 ? 30.604 -4.495 -35.342 1.00 47.78 103 TYR A N 1
ATOM 781 C CA . TYR A 1 103 ? 30.433 -3.540 -36.438 1.00 47.78 103 TYR A CA 1
ATOM 782 C C . TYR A 1 103 ? 30.286 -2.119 -35.900 1.00 47.78 103 TYR A C 1
ATOM 784 O O . TYR A 1 103 ? 29.176 -1.609 -35.743 1.00 47.78 103 TYR A O 1
ATOM 792 N N . GLN A 1 104 ? 31.424 -1.450 -35.689 1.00 48.91 104 GLN A N 1
ATOM 793 C CA . GLN A 1 104 ? 31.465 0.010 -35.747 1.00 48.91 104 GLN A CA 1
ATOM 794 C C . GLN A 1 104 ? 31.124 0.437 -37.182 1.00 48.91 104 GLN A C 1
ATOM 796 O O . GLN A 1 104 ? 32.002 0.699 -38.000 1.00 48.91 104 GLN A O 1
ATOM 801 N N . ARG A 1 105 ? 29.826 0.512 -37.498 1.00 57.00 105 ARG A N 1
ATOM 802 C CA . ARG A 1 105 ? 29.378 1.483 -38.497 1.00 57.00 105 ARG A CA 1
ATOM 803 C C . ARG A 1 105 ? 29.809 2.846 -37.972 1.00 57.00 105 ARG A C 1
ATOM 805 O O . ARG A 1 105 ? 29.611 3.118 -36.785 1.00 57.00 105 ARG A O 1
ATOM 812 N N . GLU A 1 106 ? 30.403 3.668 -38.833 1.00 56.62 106 GLU A N 1
ATOM 813 C CA . GLU A 1 106 ? 30.761 5.039 -38.472 1.00 56.62 106 GLU A CA 1
ATOM 814 C C . GLU A 1 106 ? 29.562 5.724 -37.795 1.00 56.62 106 GLU A C 1
ATOM 816 O O . GLU A 1 106 ? 28.416 5.475 -38.196 1.00 56.62 106 GLU A O 1
ATOM 821 N N . PRO A 1 107 ? 29.783 6.535 -36.744 1.00 59.12 107 PRO A N 1
ATOM 822 C CA . PRO A 1 107 ? 28.702 7.169 -36.006 1.00 59.12 107 PRO A CA 1
ATOM 823 C C . PRO A 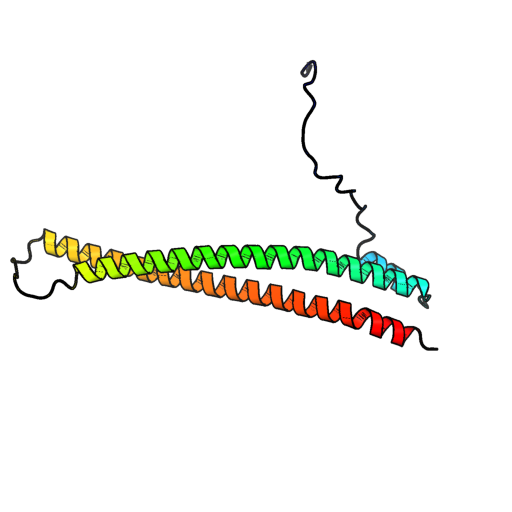1 107 ? 27.995 8.202 -36.889 1.00 59.12 107 PRO A C 1
ATOM 825 O O . PRO A 1 107 ? 28.319 9.389 -36.884 1.00 59.12 107 PRO A O 1
ATOM 828 N N . THR A 1 108 ? 26.997 7.743 -37.643 1.00 67.25 108 THR A N 1
ATOM 829 C CA . THR A 1 108 ? 26.065 8.608 -38.360 1.00 67.25 108 THR A CA 1
ATOM 830 C C . THR A 1 108 ? 25.345 9.515 -37.366 1.00 67.25 108 THR A C 1
ATOM 832 O O . THR A 1 108 ? 25.111 9.143 -36.208 1.00 67.25 108 THR A O 1
ATOM 835 N N . SER A 1 109 ? 24.947 10.705 -37.825 1.00 69.62 109 SER A N 1
ATOM 836 C CA . SER A 1 109 ? 24.172 11.669 -37.030 1.00 69.62 109 SER A CA 1
ATOM 837 C C . SER A 1 109 ? 22.970 11.031 -36.338 1.00 69.62 109 SER A C 1
ATOM 839 O O . SER A 1 109 ? 22.626 11.394 -35.214 1.00 69.62 109 SER A O 1
ATOM 841 N N . ASP A 1 110 ? 22.356 10.057 -37.003 1.00 68.31 110 ASP A N 1
ATOM 842 C CA . ASP A 1 110 ? 21.121 9.420 -36.572 1.00 68.31 110 ASP A CA 1
ATOM 843 C C . ASP A 1 110 ? 21.385 8.386 -35.473 1.00 68.31 110 ASP A C 1
ATOM 845 O O . ASP A 1 110 ? 20.667 8.370 -34.475 1.00 68.31 110 ASP A O 1
ATOM 849 N N . ASN A 1 111 ? 22.480 7.620 -35.562 1.00 69.38 111 ASN A N 1
ATOM 850 C CA . ASN A 1 111 ? 22.917 6.734 -34.478 1.00 69.38 111 ASN A CA 1
ATOM 851 C C . ASN A 1 111 ? 23.258 7.535 -33.209 1.00 69.38 111 ASN A C 1
ATOM 853 O O . ASN A 1 111 ? 22.845 7.165 -32.110 1.00 69.38 111 ASN A O 1
ATOM 857 N N . VAL A 1 112 ? 23.961 8.667 -33.349 1.00 71.56 112 VAL A N 1
ATOM 858 C CA . VAL A 1 112 ? 24.291 9.549 -32.213 1.00 71.56 112 VAL A CA 1
ATOM 859 C C . VAL A 1 112 ? 23.022 10.140 -31.587 1.00 71.56 112 VAL A C 1
ATOM 861 O O . VAL A 1 112 ? 22.891 10.156 -30.360 1.00 71.56 112 VAL A O 1
ATOM 864 N N . ARG A 1 113 ? 22.056 10.570 -32.411 1.00 75.25 113 ARG A N 1
ATOM 865 C CA . ARG A 1 113 ? 20.745 11.052 -31.949 1.00 75.25 113 ARG A CA 1
ATOM 866 C C . ARG A 1 113 ? 19.978 9.971 -31.189 1.00 75.25 113 ARG A C 1
ATOM 868 O O . ARG A 1 113 ? 19.576 10.235 -30.058 1.00 75.25 113 ARG A O 1
ATOM 875 N N . LEU A 1 114 ? 19.849 8.764 -31.741 1.00 74.06 114 LEU A N 1
ATOM 876 C CA . LEU A 1 114 ? 19.130 7.649 -31.109 1.00 74.06 114 LEU A CA 1
ATOM 877 C C . LEU A 1 114 ? 19.749 7.251 -29.761 1.00 74.06 114 LEU A C 1
ATOM 879 O O . LEU A 1 114 ? 19.026 7.121 -28.775 1.00 74.06 114 LEU A O 1
ATOM 883 N N . VAL A 1 115 ? 21.081 7.164 -29.668 1.00 75.06 115 VAL A N 1
ATOM 884 C CA . VAL A 1 115 ? 21.775 6.901 -28.392 1.00 75.06 115 VAL A CA 1
ATOM 885 C C . VAL A 1 115 ? 21.559 8.041 -27.387 1.00 75.06 115 VAL A C 1
ATOM 887 O O . VAL A 1 115 ? 21.364 7.788 -26.198 1.00 75.06 115 VAL A O 1
ATOM 890 N N . SER A 1 116 ? 21.553 9.302 -27.833 1.00 78.81 116 SER A N 1
ATOM 891 C CA . SER A 1 116 ? 21.279 10.448 -26.952 1.00 78.81 116 SER A CA 1
ATOM 892 C C . SER A 1 116 ? 19.836 10.466 -26.430 1.00 78.81 116 SER A C 1
ATOM 894 O O . SER A 1 116 ? 19.621 10.772 -25.255 1.00 78.81 116 SER A O 1
ATOM 896 N N . GLN A 1 117 ? 18.8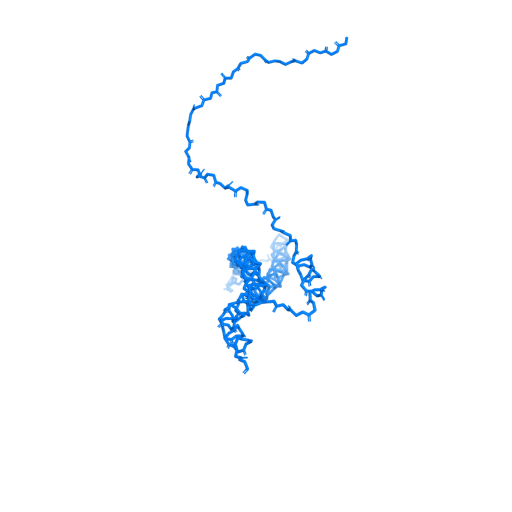72 10.069 -27.268 1.00 83.06 117 GLN A N 1
ATOM 897 C CA . GLN A 1 117 ? 17.454 9.967 -26.932 1.00 83.06 117 GLN A CA 1
ATOM 898 C C . GLN A 1 117 ? 17.201 8.808 -25.963 1.00 83.06 117 GLN A C 1
ATOM 900 O O . GLN A 1 117 ? 16.629 9.037 -24.902 1.00 83.06 117 GLN A O 1
ATOM 905 N N . SER A 1 118 ? 17.723 7.612 -26.254 1.00 80.88 118 SER A N 1
ATOM 906 C CA . SER A 1 118 ? 17.695 6.453 -25.347 1.00 80.88 118 SER A CA 1
ATOM 907 C C . SER A 1 118 ? 18.251 6.814 -23.961 1.00 80.88 118 SER A C 1
ATOM 909 O O . SER A 1 118 ? 17.580 6.622 -22.950 1.00 80.88 118 SER A O 1
ATOM 911 N N . ARG A 1 119 ? 19.417 7.474 -23.893 1.00 82.38 119 ARG A N 1
ATOM 912 C CA . ARG A 1 119 ? 20.003 7.948 -22.623 1.00 82.38 119 ARG A CA 1
ATOM 913 C C . ARG A 1 119 ? 19.185 9.027 -21.912 1.00 82.38 119 ARG A C 1
ATOM 915 O O . ARG A 1 119 ? 19.386 9.235 -20.715 1.00 82.38 119 ARG A O 1
ATOM 922 N N . ALA A 1 120 ? 18.352 9.791 -22.614 1.00 86.75 120 ALA A N 1
ATOM 923 C CA . ALA A 1 120 ? 17.427 10.738 -21.990 1.00 86.75 120 ALA A CA 1
ATOM 924 C C . ALA A 1 120 ? 16.193 10.004 -21.439 1.00 86.75 120 ALA A C 1
ATOM 926 O O . ALA A 1 120 ? 15.794 10.257 -20.304 1.00 86.75 120 ALA A O 1
ATOM 927 N N . GLU A 1 121 ? 15.662 9.042 -22.194 1.00 87.88 121 GLU A N 1
ATOM 928 C CA . GLU A 1 121 ? 14.510 8.223 -21.815 1.00 87.88 121 GLU A CA 1
ATOM 929 C C . GLU A 1 121 ? 14.818 7.309 -20.619 1.00 87.88 121 GLU A C 1
ATOM 931 O O . GLU A 1 121 ? 14.072 7.340 -19.643 1.00 87.88 121 GLU A O 1
ATOM 936 N N . SER A 1 122 ? 15.963 6.609 -20.592 1.00 85.94 122 SER A N 1
ATOM 937 C CA . SER A 1 122 ? 16.387 5.830 -19.413 1.00 85.94 122 SER A CA 1
ATOM 938 C C . SER A 1 122 ? 16.530 6.711 -18.164 1.00 85.94 122 SER A C 1
ATOM 940 O O . SER A 1 122 ? 16.119 6.309 -17.079 1.00 85.94 122 SER A O 1
ATOM 942 N N . ARG A 1 123 ? 17.046 7.946 -18.290 1.00 89.06 123 ARG A N 1
ATOM 943 C CA . ARG A 1 123 ? 17.131 8.893 -17.157 1.00 89.06 123 ARG A CA 1
ATOM 944 C C . ARG A 1 123 ? 15.753 9.338 -16.663 1.00 89.06 123 ARG A C 1
ATOM 946 O O . ARG A 1 123 ? 15.547 9.393 -15.454 1.00 89.06 123 ARG A O 1
ATOM 953 N N . PHE A 1 124 ? 14.819 9.614 -17.572 1.00 92.88 124 PHE A N 1
ATOM 954 C CA . PHE A 1 124 ? 13.434 9.931 -17.221 1.00 92.88 124 PHE A CA 1
ATOM 955 C C . PHE A 1 124 ? 12.741 8.749 -16.523 1.00 92.88 124 PHE A C 1
ATOM 957 O O . PHE A 1 124 ? 12.125 8.927 -15.474 1.00 92.88 124 PHE A O 1
ATOM 964 N N . LEU A 1 125 ? 12.894 7.529 -17.048 1.00 90.31 125 LEU A N 1
ATOM 965 C CA . LEU A 1 125 ? 12.310 6.325 -16.454 1.00 90.31 125 LEU A CA 1
ATOM 966 C C . LEU A 1 125 ? 12.918 5.994 -15.085 1.00 90.31 125 LEU A C 1
ATOM 968 O O . LEU A 1 125 ? 12.181 5.578 -14.198 1.00 90.31 125 LEU A O 1
ATOM 972 N N . LEU A 1 126 ? 14.217 6.230 -14.869 1.00 91.06 126 LEU A N 1
ATOM 973 C CA . LEU A 1 126 ? 14.852 6.089 -13.551 1.00 91.06 126 LEU A CA 1
ATOM 974 C C . LEU A 1 126 ? 14.289 7.092 -12.529 1.00 91.06 126 LEU A C 1
ATOM 976 O O . LEU A 1 126 ? 13.983 6.707 -11.402 1.00 91.06 126 LEU A O 1
AT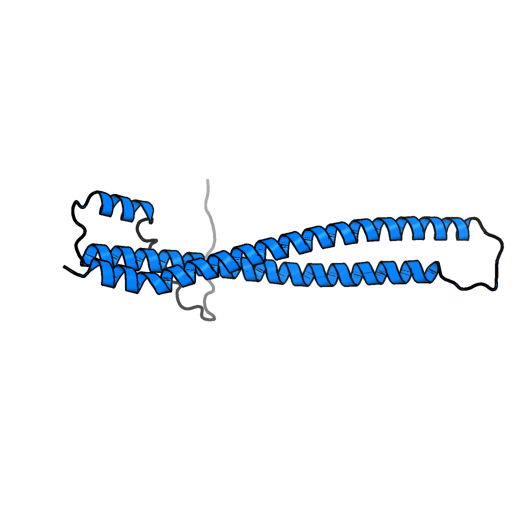OM 980 N N . GLN A 1 127 ? 14.091 8.355 -12.922 1.00 93.25 127 GLN A N 1
ATOM 981 C CA . GLN A 1 127 ? 13.437 9.361 -12.071 1.00 93.25 127 GLN A CA 1
ATOM 982 C C . GLN A 1 127 ? 11.980 8.983 -11.763 1.00 93.25 127 GLN A C 1
ATOM 984 O O . GLN A 1 127 ? 11.531 9.111 -10.624 1.00 93.25 127 GLN A O 1
ATOM 989 N N . HIS A 1 128 ? 11.249 8.473 -12.758 1.00 93.25 128 HIS A N 1
ATOM 990 C CA . HIS A 1 128 ? 9.881 7.995 -12.581 1.00 93.25 128 HIS A CA 1
ATOM 991 C C . HIS A 1 128 ? 9.816 6.785 -11.635 1.00 93.25 128 HIS A C 1
ATOM 993 O O . HIS A 1 128 ? 9.019 6.781 -10.701 1.00 93.25 128 HIS A O 1
ATOM 999 N N . LEU A 1 129 ? 10.707 5.805 -11.806 1.00 92.00 129 LEU A N 1
ATOM 1000 C CA . LEU A 1 129 ? 10.836 4.634 -10.937 1.00 92.00 129 LEU A CA 1
ATOM 1001 C C . LEU A 1 129 ? 11.145 5.035 -9.488 1.00 92.00 129 LEU A C 1
ATOM 1003 O O . LEU A 1 129 ? 10.528 4.503 -8.567 1.00 92.00 129 LEU A O 1
ATOM 1007 N N . GLN A 1 130 ? 12.031 6.012 -9.278 1.00 93.12 130 GLN A N 1
ATOM 1008 C CA . GLN A 1 130 ? 12.317 6.552 -7.946 1.00 93.12 130 GLN A CA 1
ATOM 1009 C C . GLN A 1 130 ? 11.075 7.212 -7.319 1.00 93.12 130 GLN A C 1
ATOM 1011 O O . GLN A 1 130 ? 10.788 6.996 -6.142 1.00 93.12 130 GLN A O 1
ATOM 1016 N N . ALA A 1 131 ? 10.290 7.964 -8.099 1.00 92.94 131 ALA A N 1
ATOM 1017 C CA . ALA A 1 131 ? 9.032 8.547 -7.630 1.00 92.94 131 ALA A CA 1
ATOM 1018 C C . ALA A 1 131 ? 7.979 7.474 -7.281 1.00 92.94 131 ALA A C 1
ATOM 1020 O O . ALA A 1 131 ? 7.296 7.596 -6.263 1.00 92.94 131 ALA A O 1
ATOM 1021 N N . LEU A 1 132 ? 7.874 6.400 -8.072 1.00 90.56 132 LEU A N 1
ATOM 1022 C CA . LEU A 1 132 ? 6.997 5.263 -7.774 1.00 90.56 132 LEU A CA 1
ATOM 1023 C C . LEU A 1 132 ? 7.417 4.535 -6.487 1.00 90.56 132 LEU A C 1
ATOM 1025 O O . LEU A 1 132 ? 6.561 4.223 -5.664 1.00 90.56 132 LEU A O 1
ATOM 1029 N N . GLN A 1 133 ? 8.719 4.330 -6.262 1.00 92.12 133 GLN A N 1
ATOM 1030 C CA . GLN A 1 133 ? 9.239 3.735 -5.022 1.00 92.12 133 GLN A CA 1
ATOM 1031 C C . GLN A 1 133 ? 8.924 4.584 -3.779 1.00 92.12 133 GLN A C 1
ATOM 1033 O O . GLN A 1 133 ? 8.579 4.031 -2.736 1.00 92.12 133 GLN A O 1
ATOM 1038 N N . ILE A 1 134 ? 8.986 5.916 -3.886 1.00 94.25 134 ILE A N 1
ATOM 1039 C CA . ILE A 1 134 ? 8.593 6.834 -2.801 1.00 94.25 134 ILE A CA 1
ATOM 1040 C C . ILE A 1 134 ? 7.081 6.752 -2.525 1.00 94.25 134 ILE A C 1
ATOM 1042 O O . ILE A 1 134 ? 6.662 6.757 -1.369 1.00 94.25 134 ILE A O 1
ATOM 1046 N N . ARG A 1 135 ? 6.246 6.637 -3.567 1.00 92.62 135 ARG A N 1
ATOM 1047 C CA . ARG A 1 135 ? 4.793 6.438 -3.400 1.00 92.62 135 ARG A CA 1
ATOM 1048 C C . ARG A 1 135 ? 4.470 5.078 -2.775 1.00 92.62 135 ARG A C 1
ATOM 1050 O O . ARG A 1 135 ? 3.580 5.005 -1.932 1.00 92.62 135 ARG A O 1
ATOM 1057 N N . LEU A 1 136 ? 5.205 4.028 -3.148 1.00 91.56 136 LEU A N 1
ATOM 1058 C CA . LEU A 1 136 ? 5.049 2.686 -2.586 1.00 91.56 136 LEU A CA 1
ATOM 1059 C C . LEU A 1 136 ? 5.364 2.672 -1.087 1.00 91.56 136 LEU A C 1
ATOM 1061 O O . LEU A 1 136 ? 4.543 2.194 -0.309 1.00 91.56 136 LEU A O 1
ATOM 1065 N N . SER A 1 137 ? 6.498 3.242 -0.667 1.00 93.62 137 SER A N 1
ATOM 1066 C CA . SER A 1 137 ? 6.863 3.273 0.755 1.00 93.62 137 SER A CA 1
ATOM 1067 C C . SER A 1 137 ? 5.891 4.113 1.591 1.00 93.62 137 SER A C 1
ATOM 1069 O O . SER A 1 137 ? 5.550 3.716 2.704 1.00 93.62 137 SER A O 1
ATOM 1071 N N . ALA A 1 138 ? 5.365 5.217 1.047 1.00 90.62 138 ALA A N 1
ATOM 1072 C CA . ALA A 1 138 ? 4.311 5.995 1.698 1.00 90.62 138 ALA A CA 1
ATOM 1073 C C . ALA A 1 138 ? 3.020 5.174 1.907 1.00 90.62 138 ALA A C 1
ATOM 1075 O O . ALA A 1 138 ? 2.481 5.164 3.014 1.00 90.62 138 ALA A O 1
ATOM 1076 N N . ALA A 1 139 ? 2.563 4.439 0.886 1.00 84.75 139 ALA A N 1
ATOM 1077 C CA . ALA A 1 139 ? 1.379 3.582 0.981 1.00 84.75 139 ALA A CA 1
ATOM 1078 C C . ALA A 1 139 ? 1.583 2.390 1.940 1.00 84.75 139 ALA A C 1
ATOM 1080 O O . ALA A 1 139 ? 0.672 2.023 2.684 1.00 84.75 139 ALA A O 1
ATOM 1081 N N . GLU A 1 140 ? 2.784 1.803 1.975 1.00 90.19 140 GLU A N 1
ATOM 1082 C CA . GLU A 1 140 ? 3.137 0.740 2.926 1.00 90.19 140 GLU A CA 1
ATOM 1083 C C . GLU A 1 140 ? 3.153 1.246 4.380 1.00 90.19 140 GLU A C 1
ATOM 1085 O O . GLU A 1 140 ? 2.657 0.547 5.268 1.00 90.19 140 GLU A O 1
ATOM 1090 N N . ILE A 1 141 ? 3.632 2.475 4.622 1.00 91.75 141 ILE A N 1
ATOM 1091 C CA . ILE A 1 141 ? 3.564 3.141 5.934 1.00 91.75 141 ILE A CA 1
ATOM 1092 C C . ILE A 1 141 ? 2.114 3.432 6.335 1.00 91.75 141 ILE A C 1
ATOM 1094 O O . ILE A 1 141 ? 1.744 3.172 7.479 1.00 91.75 141 ILE A O 1
ATOM 1098 N N . GLU A 1 142 ? 1.284 3.954 5.426 1.00 88.00 142 GLU A N 1
ATOM 1099 C CA . GLU A 1 142 ? -0.129 4.230 5.715 1.00 88.00 142 GLU A CA 1
ATOM 1100 C C . GLU A 1 142 ? -0.890 2.951 6.078 1.00 88.00 142 GLU A C 1
ATOM 1102 O O . GLU A 1 142 ? -1.552 2.904 7.116 1.00 88.00 142 GLU A O 1
ATOM 1107 N N . ARG A 1 143 ? -0.721 1.880 5.289 1.00 88.62 143 ARG A N 1
ATOM 1108 C CA . ARG A 1 143 ? -1.301 0.568 5.597 1.00 88.62 143 ARG A CA 1
ATOM 1109 C C . ARG A 1 143 ? -0.829 0.048 6.957 1.00 88.62 143 ARG A C 1
ATOM 1111 O O . ARG A 1 143 ? -1.637 -0.473 7.716 1.00 88.62 143 ARG A O 1
ATOM 1118 N N . GLY A 1 144 ? 0.462 0.189 7.265 1.00 87.88 144 GLY A N 1
ATOM 1119 C CA . GLY A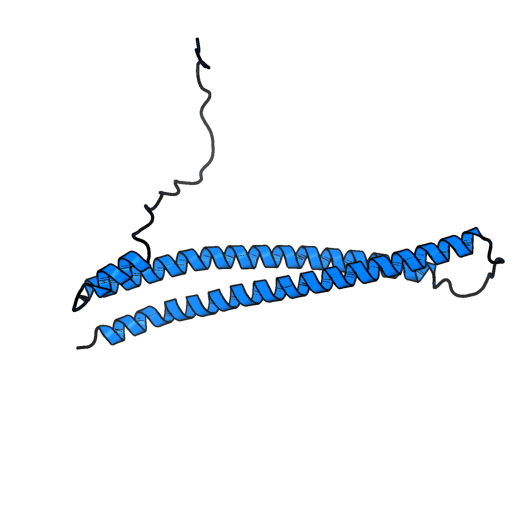 1 144 ? 1.032 -0.228 8.548 1.00 87.88 144 GLY A CA 1
ATOM 1120 C C . GLY A 1 144 ? 0.455 0.536 9.743 1.00 87.88 144 GLY A C 1
ATOM 1121 O O . GLY A 1 144 ? 0.197 -0.071 10.777 1.00 87.88 144 GLY A O 1
ATOM 1122 N N . ARG A 1 145 ? 0.194 1.842 9.594 1.00 90.44 145 ARG A N 1
ATOM 1123 C CA . ARG A 1 145 ? -0.473 2.655 10.626 1.00 90.44 145 ARG A CA 1
ATOM 1124 C C . ARG A 1 145 ? -1.921 2.233 10.834 1.00 90.44 145 ARG A C 1
ATOM 1126 O O . ARG A 1 145 ? -2.299 1.979 11.968 1.00 90.44 145 ARG A O 1
ATOM 1133 N N . ALA A 1 146 ? -2.694 2.099 9.757 1.00 85.25 146 ALA A N 1
ATOM 1134 C CA . ALA A 1 146 ? -4.090 1.687 9.859 1.00 85.25 146 ALA A CA 1
ATOM 1135 C C . ALA A 1 146 ? -4.231 0.269 10.449 1.00 85.25 146 ALA A C 1
ATOM 1137 O O . ALA A 1 146 ? -5.113 0.046 11.268 1.00 85.25 146 ALA A O 1
ATOM 1138 N N . GLN A 1 147 ? -3.322 -0.662 10.122 1.00 88.69 147 GLN A N 1
ATOM 1139 C CA . GLN A 1 147 ? -3.277 -1.976 10.776 1.00 88.69 147 GLN A CA 1
ATOM 1140 C C . GLN A 1 147 ? -2.951 -1.869 12.272 1.00 88.69 147 GLN A C 1
ATOM 1142 O O . GLN A 1 147 ? -3.611 -2.505 13.081 1.00 88.69 147 GLN A O 1
ATOM 1147 N N . PHE A 1 148 ? -1.969 -1.048 12.650 1.00 89.88 148 PHE A N 1
ATOM 1148 C CA . PHE A 1 148 ? -1.615 -0.844 14.056 1.00 89.88 148 PHE A CA 1
ATOM 1149 C C . PHE A 1 148 ? -2.760 -0.213 14.867 1.00 89.88 148 PHE A C 1
ATOM 1151 O O . PHE A 1 148 ? -2.953 -0.577 16.022 1.00 89.88 148 PHE A O 1
ATOM 1158 N N . GLU A 1 149 ? -3.538 0.696 14.270 1.00 87.19 149 GLU A N 1
ATOM 1159 C CA . GLU A 1 149 ? -4.756 1.233 14.890 1.00 87.19 149 GLU A CA 1
ATOM 1160 C C . GLU A 1 149 ? -5.818 0.137 15.100 1.00 87.19 149 GLU A C 1
ATOM 1162 O O . GLU A 1 149 ? -6.354 0.044 16.200 1.00 87.19 149 GLU A O 1
ATOM 1167 N N . ILE A 1 150 ? -6.046 -0.753 14.120 1.00 85.31 150 ILE A N 1
ATOM 1168 C CA . ILE A 1 150 ? -6.932 -1.927 14.288 1.00 85.31 150 ILE A CA 1
ATOM 1169 C C . ILE A 1 150 ? -6.428 -2.818 15.431 1.00 85.31 150 ILE A C 1
ATOM 1171 O O . ILE A 1 150 ? -7.200 -3.189 16.311 1.00 85.31 150 ILE A O 1
ATOM 1175 N N . ASP A 1 151 ? -5.132 -3.137 15.454 1.00 84.00 151 ASP A N 1
ATOM 1176 C CA . ASP A 1 151 ? -4.540 -3.993 16.485 1.00 84.00 151 ASP A CA 1
ATOM 1177 C C . ASP A 1 151 ? -4.703 -3.375 17.894 1.00 84.00 151 ASP A C 1
ATOM 1179 O O . ASP A 1 151 ? -4.937 -4.095 18.868 1.00 84.00 151 ASP A O 1
ATOM 1183 N N . GLN A 1 152 ? -4.622 -2.042 18.017 1.00 83.75 152 GLN A N 1
ATOM 1184 C CA . GLN A 1 152 ? -4.900 -1.320 19.265 1.00 83.75 152 GLN A CA 1
ATOM 1185 C C . GLN A 1 152 ? -6.383 -1.349 19.650 1.00 83.75 152 GLN A C 1
ATOM 1187 O O . GLN A 1 152 ? -6.698 -1.629 20.808 1.00 83.75 152 GLN A O 1
ATOM 1192 N N . ASP A 1 153 ? -7.287 -1.092 18.708 1.00 82.25 153 ASP A N 1
ATOM 1193 C CA . ASP A 1 153 ? -8.730 -1.054 18.960 1.00 82.25 153 ASP A CA 1
ATOM 1194 C C . ASP A 1 153 ? -9.265 -2.452 19.343 1.00 82.25 153 ASP A C 1
ATOM 1196 O O . ASP A 1 153 ? -10.028 -2.587 20.303 1.00 82.25 153 ASP A O 1
ATOM 1200 N N . VAL A 1 154 ? -8.753 -3.519 18.715 1.00 81.62 154 VAL A N 1
ATOM 1201 C CA . VAL A 1 154 ? -9.016 -4.919 19.101 1.00 81.62 154 VAL A CA 1
ATOM 1202 C C . VAL A 1 154 ? -8.518 -5.219 20.520 1.00 81.62 154 VAL A C 1
ATOM 1204 O O . VAL A 1 154 ? -9.223 -5.864 21.301 1.00 81.62 154 VAL A O 1
ATOM 1207 N N . LEU A 1 155 ? -7.332 -4.737 20.908 1.00 79.12 155 LEU A N 1
ATOM 1208 C CA . LEU A 1 155 ? -6.849 -4.879 22.288 1.00 79.12 155 LEU A CA 1
ATOM 1209 C C . LEU A 1 155 ? -7.742 -4.126 23.287 1.00 79.12 155 LEU A C 1
ATOM 1211 O O . LEU A 1 155 ? -8.006 -4.649 24.371 1.00 79.12 155 LEU A O 1
ATOM 1215 N N . CYS A 1 156 ? -8.257 -2.947 22.931 1.00 76.81 156 CYS A N 1
ATOM 1216 C CA . CYS A 1 156 ? -9.226 -2.214 23.748 1.00 76.81 156 CYS A CA 1
ATOM 1217 C C . CYS A 1 156 ? -10.531 -3.008 23.936 1.00 76.81 156 CYS A C 1
ATOM 1219 O O . CYS A 1 156 ? -10.970 -3.173 25.078 1.00 76.81 156 CYS A O 1
ATOM 1221 N N . LEU A 1 157 ? -11.093 -3.581 22.864 1.00 75.00 157 LEU A N 1
ATOM 1222 C CA . LEU A 1 157 ? -12.277 -4.453 22.919 1.00 75.00 157 LEU A CA 1
ATOM 1223 C C . LEU A 1 157 ? -12.068 -5.678 23.826 1.00 75.00 157 LEU A C 1
ATOM 1225 O O . LEU A 1 157 ? -12.946 -6.023 24.615 1.00 75.00 157 LEU A O 1
ATOM 1229 N N . LEU A 1 158 ? -10.890 -6.309 23.782 1.00 77.56 158 LEU A N 1
ATOM 1230 C CA . LEU A 1 158 ? -10.560 -7.454 24.643 1.00 77.56 158 LEU A CA 1
ATOM 1231 C C . LEU A 1 158 ? -10.365 -7.070 26.123 1.00 77.56 158 LEU A C 1
ATOM 1233 O O . LEU A 1 158 ? -10.580 -7.898 27.012 1.00 77.56 158 LEU A O 1
ATOM 1237 N N . LEU A 1 159 ? -9.965 -5.827 26.408 1.00 75.88 159 LEU A N 1
ATOM 1238 C CA . LEU A 1 159 ? -9.734 -5.327 27.768 1.00 75.88 159 LEU A CA 1
ATOM 1239 C C . LEU A 1 159 ? -10.984 -4.699 28.408 1.00 75.88 159 LEU A C 1
ATOM 1241 O O . LEU A 1 159 ? -11.090 -4.696 29.636 1.00 75.88 159 LEU A O 1
ATOM 1245 N N . LEU A 1 160 ? -11.943 -4.213 27.616 1.00 71.50 160 LEU A N 1
ATOM 1246 C CA . LEU A 1 160 ? -13.206 -3.624 28.084 1.00 71.50 160 LEU A CA 1
ATOM 1247 C C . LEU A 1 160 ? -13.975 -4.516 29.089 1.00 71.50 160 LEU A C 1
ATOM 1249 O O . LEU A 1 160 ? -14.309 -4.025 30.175 1.00 71.50 160 LEU A O 1
ATOM 1253 N N . PRO A 1 161 ? -14.184 -5.830 28.843 1.00 69.19 161 PRO A N 1
ATOM 1254 C CA . PRO A 1 161 ? -14.834 -6.726 29.804 1.00 69.19 161 PRO A CA 1
ATOM 1255 C C . PRO A 1 161 ? -14.089 -6.832 31.140 1.00 69.19 161 PRO A C 1
ATOM 1257 O O . PRO A 1 161 ? -14.715 -6.875 32.200 1.00 69.19 161 PRO A O 1
ATOM 1260 N N . LEU A 1 162 ? -12.751 -6.834 31.115 1.00 67.75 162 LEU A N 1
ATOM 1261 C CA . LEU A 1 162 ? -11.924 -6.872 32.325 1.00 67.75 162 LEU A CA 1
ATOM 1262 C C . LEU A 1 162 ? -12.036 -5.566 33.122 1.00 67.75 162 LEU A C 1
ATOM 1264 O O . LEU A 1 162 ? -12.128 -5.610 34.347 1.00 67.75 162 LEU A O 1
ATOM 1268 N N . GLN A 1 163 ? -12.090 -4.415 32.448 1.00 67.44 163 GLN A N 1
ATOM 1269 C CA . GLN A 1 163 ? -12.310 -3.123 33.105 1.00 67.44 163 GLN A CA 1
ATOM 1270 C C . GLN A 1 163 ? -13.698 -3.045 33.754 1.00 67.44 163 GLN A C 1
ATOM 1272 O O . GLN A 1 163 ? -13.809 -2.599 34.897 1.00 67.44 163 GLN A O 1
ATOM 1277 N N . CYS A 1 164 ? -14.738 -3.548 33.082 1.00 62.03 164 CYS A N 1
ATOM 1278 C CA . CYS A 1 164 ? -16.085 -3.647 33.648 1.00 62.03 164 CYS A CA 1
ATOM 1279 C C . CYS A 1 164 ? -16.105 -4.552 34.892 1.00 62.03 164 CYS A C 1
ATOM 1281 O O . CYS A 1 164 ? -16.596 -4.148 35.944 1.00 62.03 164 CYS A O 1
ATOM 1283 N N . LEU A 1 165 ? -15.496 -5.742 34.823 1.00 64.31 165 LEU A N 1
ATOM 1284 C CA . LEU A 1 165 ? -15.406 -6.669 35.960 1.00 64.31 165 LEU A CA 1
ATOM 1285 C C . LEU A 1 165 ? -14.612 -6.105 37.151 1.00 64.31 165 LEU A C 1
ATOM 1287 O O . LEU A 1 165 ? -14.923 -6.430 38.297 1.00 64.31 165 LEU A O 1
ATOM 1291 N N . LEU A 1 166 ? -13.605 -5.261 36.903 1.00 65.50 166 LEU A N 1
ATOM 1292 C CA . LEU A 1 166 ? -12.846 -4.582 37.958 1.00 65.50 166 LEU A CA 1
ATOM 1293 C C . LEU A 1 166 ? -13.629 -3.424 38.600 1.00 65.50 166 LEU A C 1
ATOM 1295 O O . LEU A 1 166 ? -13.512 -3.234 39.807 1.00 65.50 166 LEU A O 1
ATOM 1299 N N . ARG A 1 167 ? -14.446 -2.686 37.833 1.00 61.00 167 ARG A N 1
ATOM 1300 C CA . ARG A 1 167 ? -15.301 -1.593 38.345 1.00 61.00 167 ARG A CA 1
ATOM 1301 C C . ARG A 1 167 ? -16.564 -2.076 39.068 1.00 61.00 167 ARG A C 1
ATOM 1303 O O . ARG A 1 167 ? -17.125 -1.329 39.860 1.00 61.00 167 ARG A O 1
ATOM 1310 N N . LEU A 1 168 ? -16.996 -3.314 38.819 1.00 56.06 168 LEU A N 1
ATOM 1311 C CA . LEU A 1 168 ? -18.165 -3.937 39.457 1.00 56.06 168 LEU A CA 1
ATOM 1312 C C . LEU A 1 168 ? -17.850 -4.664 40.780 1.00 56.06 168 LEU A C 1
ATOM 1314 O O . LEU A 1 168 ? -18.748 -5.277 41.362 1.00 56.06 168 LEU A O 1
ATOM 1318 N N . ARG A 1 169 ? -16.603 -4.624 41.274 1.00 49.25 169 ARG A N 1
ATOM 1319 C CA . ARG A 1 169 ? -16.278 -5.111 42.625 1.00 49.25 169 ARG A CA 1
ATOM 1320 C C . ARG A 1 169 ? -16.563 -4.027 43.680 1.00 49.25 169 ARG A C 1
ATOM 1322 O O . ARG A 1 169 ? -16.134 -2.895 43.466 1.00 49.25 169 ARG A O 1
ATOM 1329 N N . PRO A 1 170 ? -17.260 -4.367 44.783 1.00 51.41 170 PRO A N 1
ATOM 1330 C CA . PRO A 1 170 ? -17.526 -3.452 45.895 1.00 51.41 170 PRO A CA 1
ATOM 1331 C C . PRO A 1 170 ? -16.292 -3.213 46.781 1.00 51.41 170 PRO A C 1
ATOM 1333 O O . PRO A 1 170 ? -15.395 -4.090 46.796 1.00 51.41 170 PRO A O 1
#

Radius of gyration: 30.96 Å; Cα contacts (8 Å, |Δi|>4): 61; chains: 1; bounding box: 79×39×84 Å

Solvent-accessible surface area (backbone atoms only — not comparable to full-atom values): 10099 Å² total; per-residue (Å²): 132,90,85,84,82,85,88,83,87,86,77,89,87,85,80,86,77,78,80,80,70,78,69,71,79,67,78,51,72,66,57,50,51,52,55,52,68,68,42,93,69,71,48,77,66,53,52,50,50,49,53,53,52,54,49,53,53,49,54,55,48,45,55,52,35,52,52,50,31,50,54,28,50,54,52,42,51,54,44,51,53,51,45,52,53,48,52,50,51,42,55,52,53,50,55,71,70,65,67,77,87,86,75,86,65,77,84,45,73,64,58,52,48,50,54,53,48,50,60,47,49,47,50,51,49,50,54,49,45,53,52,46,52,53,52,37,53,52,35,54,50,50,29,52,49,35,50,51,50,47,57,48,53,52,51,49,62,69,44,48,63,57,54,52,60,61,69,72,57,133

pLDDT: mean 70.67, std 18.92, range [29.95, 95.44]

Foldseek 3Di:
DDDDDDDDDDDDDDDDDPDPPPPPPPDDLVRLVVVVVVVPDQDLVSLVVNLVVLVVVLVVLLVVLVVLLVVLVVVLVVLVVVLVVLVVVLVVLVVVVPPDDDDPPDCDPVNVVSNVVSVVVSVVSVVVSVVSVVVNVVSVVSSVVSVVVNVVSVVVNVCSVVVSVVVPDD

Organism: Gaeumannomyces tritici (strain R3-111a-1) (NCBI:txid644352)

Sequence (170 aa):
MAGNQSQRPRHVESSVLPNLLLLDPGPDRDQVLDWLRVLSSPSPNDQLQLALYEVADLEAREAELLARTNSASASIAVLRDEIAATSGRIRVLDSYVEIPGGYQREPTSDNVRLVSQSRAESRFLLQHLQALQIRLSAAEIERGRAQFEIDQDVLCLLLLPLQCLLRLRP

Secondary structure (DSSP, 8-state):
-----------------------PPPSPHHHHHHHHHHSSS--HHHHHHHHHHHHHHHHHHHHHHHHHHHHHHHHHHHHHHHHHHHHHHHHHHHHHH---SS------HHHHHHHHHHHHHHHHHHHHHHHHHHHHHHHHHHHHHHHHHHHHHHHHHHHHHHHHHHHT--

Nearest PDB structures (foldseek):
  2b5u-assembly2_C  TM=5.427E-01  e=5.505E-02  Escherichia coli
  1jch-assembly1_A  TM=5.688E-01  e=7.321E-02  Escherichia coli str. K-12 substr. W3110
  5ew5-assembly4_D  TM=4.172E-01  e=3.694E-02  Escherichia coli
  5y05-assembly1_A  TM=6.534E-01  e=8.993E-01  Mycolicibacterium smegmatis MC2 155

Mean predicted aligned error: 15.74 Å